Protein AF-A0A7V9GWW8-F1 (afdb_monomer)

Mean predicted aligned error: 9.25 Å

Secondary structure (DSSP, 8-state):
------EEEEETTEEEEGGGEEEEEE--SS--SS---EEEEETT-SS-EEESS-HHHHHHHTT-HHHHHHHHHHHHHHHHHHHHHHHHTTS--HHHHHHHHHHHHT-

Foldseek 3Di:
DPPPFDWFALDPPDIAGLVFFDDKAADDDPCPPDQFGIWTDGPPDPGTDTGNDHSQVSCVRSVNNVVSCVVVVVVVVVVVVVVVVCVVVVNDDPVVVVVVVVVVVVD

Solvent-accessible surface area (backbone atoms only — not comparable to full-atom values): 6299 Å² total; per-residue (Å²): 131,78,76,80,70,49,79,29,69,48,32,94,92,44,74,45,50,29,86,40,55,77,47,73,43,61,72,74,81,91,72,81,84,58,92,58,32,18,36,34,36,39,75,96,49,94,63,64,47,69,11,58,40,45,46,55,58,48,32,42,60,49,71,39,46,70,71,52,43,51,69,55,51,55,53,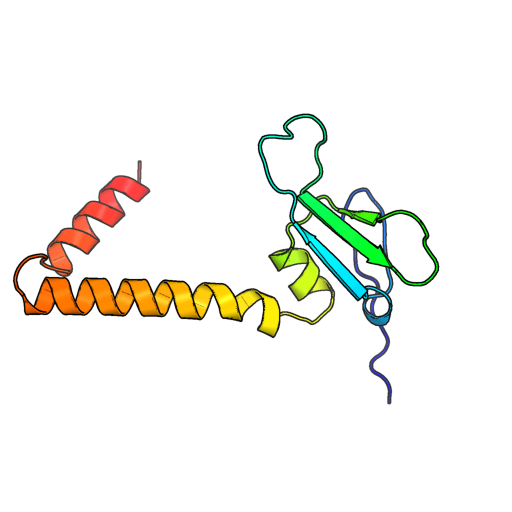51,49,53,50,50,51,51,51,51,52,36,36,76,70,70,74,44,57,69,70,59,52,53,52,53,50,53,58,62,74,74,109

Structure (mmCIF, N/CA/C/O backbone):
data_AF-A0A7V9GWW8-F1
#
_entry.id   AF-A0A7V9GWW8-F1
#
loop_
_atom_site.group_PDB
_atom_site.id
_atom_site.type_symbol
_atom_site.label_atom_id
_atom_site.label_alt_id
_atom_site.label_comp_id
_atom_site.label_asym_id
_atom_site.label_entity_id
_atom_site.label_seq_id
_atom_site.pdbx_PDB_ins_code
_atom_site.Cartn_x
_atom_site.Cartn_y
_atom_site.Cartn_z
_atom_site.occupancy
_atom_site.B_iso_or_equiv
_atom_site.auth_seq_id
_atom_site.auth_comp_id
_atom_site.auth_asym_id
_atom_site.auth_atom_id
_atom_site.pdbx_PDB_model_num
ATOM 1 N N . MET A 1 1 ? -14.871 -21.939 13.538 1.00 44.88 1 MET A N 1
ATOM 2 C CA . MET A 1 1 ? -14.082 -21.006 14.365 1.00 44.88 1 MET A CA 1
ATOM 3 C C . MET A 1 1 ? -13.868 -19.763 13.525 1.00 44.88 1 MET A C 1
ATOM 5 O O . MET A 1 1 ? -13.151 -19.846 12.538 1.00 44.88 1 MET A O 1
ATOM 9 N N . VAL A 1 2 ? -14.594 -18.677 13.804 1.00 53.31 2 VAL A N 1
ATOM 10 C CA . VAL A 1 2 ? -14.307 -17.384 13.161 1.00 53.31 2 VAL A CA 1
ATOM 11 C C . VAL A 1 2 ? -12.918 -16.990 13.663 1.00 53.31 2 VAL A C 1
ATOM 13 O O . VAL A 1 2 ? -12.724 -17.075 14.878 1.00 53.31 2 VAL A O 1
ATOM 16 N N . PRO A 1 3 ? -11.939 -16.672 12.799 1.00 55.22 3 PRO A N 1
ATOM 17 C CA . PRO A 1 3 ? -10.641 -16.222 13.286 1.00 55.22 3 PRO A CA 1
ATOM 18 C C . PRO A 1 3 ? -10.883 -15.067 14.258 1.00 55.22 3 PRO A C 1
ATOM 20 O O . PRO A 1 3 ? -11.670 -14.167 13.955 1.00 55.22 3 PRO A O 1
ATOM 23 N N . GLU A 1 4 ? -10.286 -15.136 15.451 1.00 65.75 4 GLU A N 1
ATOM 24 C CA . GLU A 1 4 ? -10.381 -14.055 16.428 1.00 65.75 4 GLU A CA 1
ATOM 25 C C . GLU A 1 4 ? -9.948 -12.766 15.733 1.00 65.75 4 GLU A C 1
ATOM 27 O O . GLU A 1 4 ? -8.797 -12.622 15.315 1.00 65.75 4 GLU A O 1
ATOM 32 N N . SER A 1 5 ? -10.901 -11.858 15.510 1.00 81.00 5 SER A N 1
ATOM 33 C CA . SER A 1 5 ? -10.602 -10.629 14.785 1.00 81.00 5 SER A CA 1
ATOM 34 C C . SER A 1 5 ? -9.597 -9.822 15.593 1.00 81.00 5 SER A C 1
ATOM 36 O O . SER A 1 5 ? -9.895 -9.360 16.700 1.00 81.00 5 SER A O 1
ATOM 38 N N . ARG A 1 6 ? -8.394 -9.678 15.037 1.00 90.44 6 ARG A N 1
ATOM 39 C CA . ARG A 1 6 ? -7.291 -8.965 15.674 1.00 90.44 6 ARG A CA 1
ATOM 40 C C . ARG A 1 6 ? -7.525 -7.459 15.673 1.00 90.44 6 ARG A C 1
ATOM 42 O O . ARG A 1 6 ? -8.106 -6.892 14.744 1.00 90.44 6 ARG A O 1
ATOM 49 N N . MET A 1 7 ? -7.002 -6.803 16.703 1.00 93.19 7 MET A N 1
ATOM 50 C CA . MET A 1 7 ? -6.872 -5.350 16.718 1.00 93.19 7 MET A CA 1
ATOM 51 C C . MET A 1 7 ? -5.715 -4.933 15.809 1.00 93.19 7 MET A C 1
ATOM 53 O O . MET A 1 7 ? -4.637 -5.527 15.839 1.00 93.19 7 MET A O 1
ATOM 57 N N . VAL A 1 8 ? -5.933 -3.889 15.021 1.00 92.06 8 VAL A N 1
ATOM 58 C CA . VAL A 1 8 ? -4.948 -3.307 14.106 1.00 92.06 8 VAL A CA 1
ATOM 59 C C . VAL A 1 8 ? -4.742 -1.854 14.485 1.00 92.06 8 VAL A C 1
ATOM 61 O O . VAL A 1 8 ? -5.689 -1.204 14.926 1.00 92.06 8 VAL A O 1
ATOM 64 N N . SER A 1 9 ? -3.527 -1.330 14.326 1.00 90.94 9 SER A N 1
ATOM 65 C CA . SER A 1 9 ? -3.256 0.087 14.576 1.00 90.94 9 SER A CA 1
ATOM 66 C C . SER A 1 9 ? -3.116 0.847 13.258 1.00 90.94 9 SER A C 1
ATOM 68 O O . SER A 1 9 ? -2.075 0.735 12.610 1.00 90.94 9 SER A O 1
ATOM 70 N N . PRO A 1 10 ? -4.099 1.681 12.869 1.00 85.94 10 PRO A N 1
ATOM 71 C CA . PRO A 1 10 ? -3.978 2.556 11.702 1.00 85.94 10 PRO A CA 1
ATOM 72 C C . PRO A 1 10 ? -2.922 3.661 11.895 1.00 85.94 10 PRO A C 1
ATOM 74 O O . PRO A 1 10 ? -2.528 4.330 10.939 1.00 85.94 10 PRO A O 1
ATOM 77 N N . GLY A 1 11 ? -2.462 3.866 13.134 1.00 87.88 11 GLY A N 1
ATOM 78 C CA . GLY A 1 11 ? -1.575 4.952 13.537 1.00 87.88 11 GLY A CA 1
ATOM 79 C C . GLY A 1 11 ? -2.220 5.883 14.562 1.00 87.88 11 GLY A C 1
ATOM 80 O O . GLY A 1 11 ? -3.354 5.673 14.990 1.00 87.88 11 GLY A O 1
ATOM 81 N N . PHE A 1 12 ? -1.480 6.916 14.972 1.00 87.06 12 PHE A N 1
ATOM 82 C CA . PHE A 1 12 ? -1.944 7.957 15.905 1.00 87.06 12 PHE A CA 1
ATOM 83 C C . PHE A 1 12 ? -2.527 7.431 17.233 1.00 87.06 12 PHE A C 1
ATOM 85 O O . PHE A 1 12 ? -3.440 8.035 17.790 1.00 87.06 12 PHE A O 1
ATOM 92 N N . GLY A 1 13 ? -2.038 6.286 17.725 1.00 89.25 13 GLY A N 1
ATOM 93 C CA . GLY A 1 13 ? -2.529 5.659 18.959 1.00 89.25 13 GLY A CA 1
ATOM 94 C C . GLY A 1 13 ? -3.936 5.054 18.859 1.00 89.25 13 GLY A C 1
ATOM 95 O O . GLY A 1 13 ? -4.487 4.633 19.873 1.00 89.25 13 GLY A O 1
ATOM 96 N N . LYS A 1 14 ? -4.523 4.999 17.657 1.00 90.44 14 LYS A N 1
ATOM 97 C CA . LYS A 1 14 ? -5.842 4.411 17.413 1.00 90.44 14 LYS A CA 1
ATOM 98 C C . LYS A 1 14 ? -5.718 2.918 17.134 1.00 90.44 14 LYS A C 1
ATOM 100 O O . LYS A 1 14 ? -4.708 2.458 16.590 1.00 90.44 14 LYS A O 1
ATOM 105 N N . TYR A 1 15 ? -6.783 2.190 17.455 1.00 90.94 15 TYR A N 1
ATOM 106 C CA . TYR A 1 15 ? -6.926 0.777 17.139 1.00 90.94 15 TYR A CA 1
ATOM 107 C C . TYR A 1 15 ? -8.328 0.496 16.606 1.00 90.94 15 TYR A C 1
ATOM 109 O O . TYR A 1 15 ? -9.305 1.053 17.102 1.00 90.94 15 TYR A O 1
ATOM 117 N N . ALA A 1 16 ? -8.418 -0.370 15.603 1.00 91.94 16 ALA A N 1
ATOM 118 C CA . ALA A 1 16 ? -9.675 -0.833 15.027 1.00 91.94 16 ALA A CA 1
ATOM 119 C C . ALA A 1 16 ? -9.681 -2.363 14.973 1.00 91.94 16 ALA A C 1
ATOM 121 O O . ALA A 1 16 ? -8.620 -2.983 14.902 1.00 91.94 16 ALA A O 1
ATOM 122 N N . ARG A 1 17 ? -10.865 -2.982 14.999 1.00 93.56 17 ARG A N 1
ATOM 123 C CA . ARG A 1 17 ? -10.979 -4.414 14.693 1.00 93.56 17 ARG A CA 1
ATOM 124 C C . ARG A 1 17 ? -10.828 -4.607 13.187 1.00 93.56 17 ARG A C 1
ATOM 126 O O . ARG A 1 17 ? -11.496 -3.906 12.428 1.00 93.56 17 ARG A O 1
ATOM 133 N N . ALA A 1 18 ? -9.973 -5.540 12.770 1.00 92.44 18 ALA A N 1
ATOM 134 C CA . ALA A 1 18 ? -9.700 -5.796 11.354 1.00 92.44 18 ALA A CA 1
ATOM 135 C C . ALA A 1 18 ? -10.979 -6.120 10.561 1.00 92.44 18 ALA A C 1
ATOM 137 O O . ALA A 1 18 ? -11.208 -5.554 9.500 1.00 92.44 18 ALA A O 1
ATOM 138 N N . ASP A 1 19 ? -11.846 -6.965 11.124 1.00 92.12 19 ASP A N 1
ATOM 139 C CA . ASP A 1 19 ? -13.120 -7.398 10.526 1.00 92.12 19 ASP A CA 1
ATOM 140 C C . ASP A 1 19 ? -14.185 -6.296 10.391 1.00 92.12 19 ASP A C 1
ATOM 142 O O . ASP A 1 19 ? -15.242 -6.550 9.824 1.00 92.12 19 ASP A O 1
ATOM 146 N N . ARG A 1 20 ? -13.940 -5.089 10.915 1.00 94.12 20 ARG A N 1
ATOM 147 C CA . ARG A 1 20 ? -14.869 -3.950 10.825 1.00 94.12 20 ARG A CA 1
ATOM 148 C C . ARG A 1 20 ? -14.385 -2.830 9.918 1.00 94.12 20 ARG A C 1
ATOM 150 O O . ARG A 1 20 ? -15.064 -1.812 9.811 1.00 94.12 20 ARG A O 1
ATOM 157 N N . VAL A 1 21 ? -13.217 -2.983 9.300 1.00 92.75 21 VAL A N 1
ATOM 158 C CA . VAL A 1 21 ? -12.706 -2.029 8.315 1.00 92.75 21 VAL A CA 1
ATOM 159 C C . VAL A 1 21 ? -13.266 -2.413 6.950 1.00 92.75 21 VAL A C 1
ATOM 161 O O . VAL A 1 21 ? -12.918 -3.461 6.415 1.00 92.75 21 VAL A O 1
ATOM 164 N N . PHE A 1 22 ? -14.129 -1.571 6.384 1.00 91.00 22 PHE A N 1
ATOM 165 C CA . PHE A 1 22 ? -14.809 -1.870 5.117 1.00 91.00 22 PHE A CA 1
ATOM 166 C C . PHE A 1 22 ? -14.183 -1.191 3.906 1.00 91.00 22 PHE A C 1
ATOM 168 O O . PHE A 1 22 ? -14.352 -1.663 2.786 1.00 91.00 22 PHE A O 1
ATOM 175 N N . ALA A 1 23 ? -13.476 -0.082 4.112 1.00 91.12 23 ALA A N 1
ATOM 176 C CA . ALA A 1 23 ? -12.792 0.609 3.033 1.00 91.12 23 ALA A CA 1
ATOM 177 C C . ALA A 1 23 ? -11.523 1.298 3.530 1.00 91.12 23 ALA A C 1
ATOM 179 O O . ALA A 1 23 ? -11.428 1.739 4.680 1.00 91.12 23 ALA A O 1
ATOM 180 N N . VAL A 1 24 ? -10.560 1.404 2.622 1.00 91.19 24 VAL A N 1
ATOM 181 C CA . VAL A 1 24 ? -9.282 2.079 2.810 1.00 91.19 24 VAL A CA 1
ATOM 182 C C . VAL A 1 24 ? -9.114 3.022 1.624 1.00 91.19 24 VAL A C 1
ATOM 184 O O . VAL A 1 24 ? -9.254 2.605 0.481 1.00 91.19 24 VAL A O 1
ATOM 187 N N . GLU A 1 25 ? -8.878 4.301 1.891 1.00 90.12 25 GLU A N 1
ATOM 188 C CA . GLU A 1 25 ? -8.754 5.334 0.863 1.00 90.12 25 GLU A CA 1
ATOM 189 C C . GLU A 1 25 ? -7.382 6.016 0.983 1.00 90.12 25 GLU A C 1
ATOM 191 O O . GLU A 1 25 ? -7.124 6.696 1.987 1.00 90.12 25 GLU A O 1
ATOM 196 N N . PRO A 1 26 ? -6.483 5.861 -0.008 1.00 88.50 26 PRO A N 1
ATOM 197 C CA . PRO A 1 26 ? -5.197 6.541 -0.011 1.00 88.50 26 PRO A CA 1
ATOM 198 C C . PRO A 1 26 ? -5.394 8.036 -0.250 1.00 88.50 26 PRO A C 1
ATOM 200 O O . PRO A 1 26 ? -6.225 8.463 -1.055 1.00 88.50 26 PRO A O 1
ATOM 203 N N . ARG A 1 27 ? -4.576 8.858 0.407 1.00 84.62 27 ARG A N 1
ATOM 204 C CA . ARG A 1 27 ? -4.557 10.300 0.153 1.00 84.62 27 ARG A CA 1
ATOM 205 C C . ARG A 1 27 ? -4.115 10.577 -1.290 1.00 84.62 27 ARG A C 1
ATOM 207 O O . ARG A 1 27 ? -3.026 10.167 -1.687 1.00 84.62 27 ARG A O 1
ATOM 214 N N . ARG A 1 28 ? -4.925 11.322 -2.050 1.00 77.88 28 ARG A N 1
ATOM 215 C CA . ARG A 1 28 ? -4.618 11.766 -3.423 1.00 77.88 28 ARG A CA 1
ATOM 216 C C . ARG A 1 28 ? -4.355 13.278 -3.474 1.00 77.88 28 ARG A C 1
ATOM 218 O O . ARG A 1 28 ? -4.986 14.033 -2.743 1.00 77.88 28 ARG A O 1
ATOM 225 N N . GLY A 1 29 ? -3.466 13.716 -4.370 1.00 70.81 29 GLY A N 1
ATOM 226 C CA . GLY A 1 29 ? -3.212 15.137 -4.665 1.00 70.81 29 GLY A CA 1
ATOM 227 C C . GLY A 1 29 ? -2.174 15.836 -3.773 1.00 70.81 29 GLY A C 1
ATOM 228 O O . GLY A 1 29 ? -1.567 15.224 -2.895 1.00 70.81 29 GLY A O 1
ATOM 229 N N . ASP A 1 30 ? -1.971 17.137 -4.018 1.00 64.12 30 ASP A N 1
ATOM 230 C CA . ASP A 1 30 ? -0.970 17.995 -3.351 1.00 64.12 30 ASP A CA 1
ATOM 231 C C . ASP A 1 30 ? -1.456 18.544 -1.993 1.00 64.12 30 ASP A C 1
ATOM 233 O O . ASP A 1 30 ? -1.104 19.645 -1.572 1.00 64.12 30 ASP A O 1
ATOM 237 N N . ASP A 1 31 ? -2.296 17.778 -1.290 1.00 62.03 31 ASP A N 1
ATOM 238 C CA . ASP A 1 31 ? -2.768 18.124 0.049 1.00 62.03 31 ASP A CA 1
ATOM 239 C C . ASP A 1 31 ? -1.633 17.912 1.067 1.00 62.03 31 ASP A C 1
ATOM 241 O O . ASP A 1 31 ? -1.484 16.875 1.729 1.00 62.03 31 ASP A O 1
ATOM 245 N N . ARG A 1 32 ? -0.743 18.905 1.133 1.00 59.25 32 ARG A N 1
ATOM 246 C CA . ARG A 1 32 ? 0.444 18.913 2.001 1.00 59.25 32 ARG A CA 1
ATOM 247 C C . ARG A 1 32 ? 0.120 19.198 3.467 1.00 59.25 32 ARG A C 1
ATOM 249 O O . ARG A 1 32 ? 1.031 19.207 4.288 1.00 59.25 32 ARG A O 1
ATOM 256 N N . SER A 1 33 ? -1.146 19.451 3.800 1.00 57.09 33 SER A N 1
ATOM 257 C CA . SER A 1 33 ? -1.504 20.164 5.026 1.00 57.09 33 SER A CA 1
ATOM 258 C C . SER A 1 33 ? -1.732 19.290 6.263 1.00 57.09 33 SER A C 1
ATOM 260 O O . SER A 1 33 ? -1.718 19.813 7.373 1.00 57.09 33 SER A O 1
ATOM 262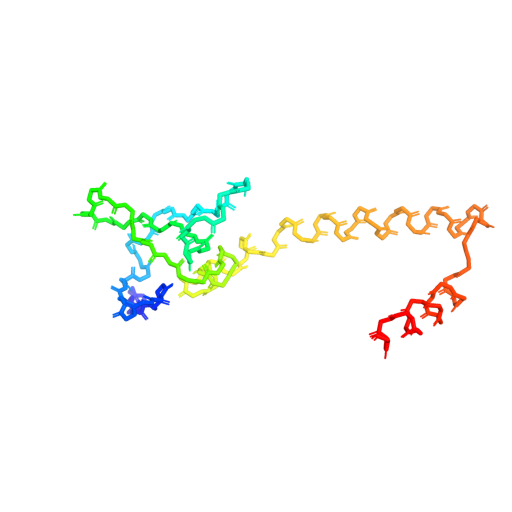 N N . VAL A 1 34 ? -1.869 17.965 6.146 1.00 57.28 34 VAL A N 1
ATOM 263 C CA . VAL A 1 34 ? -2.130 17.121 7.325 1.00 57.28 34 VAL A CA 1
ATOM 264 C C . VAL A 1 34 ? -1.394 15.784 7.199 1.00 57.28 34 VAL A C 1
ATOM 266 O O . VAL A 1 34 ? -1.494 15.109 6.175 1.00 57.28 34 VAL A O 1
ATOM 269 N N . GLY A 1 35 ? -0.639 15.406 8.238 1.00 72.00 35 GLY A N 1
ATOM 270 C CA . GLY A 1 35 ? 0.304 14.274 8.292 1.00 72.00 35 GLY A CA 1
ATOM 271 C C . GLY A 1 35 ? -0.298 12.865 8.212 1.00 72.00 35 GLY A C 1
ATOM 272 O O . GLY A 1 35 ? 0.244 11.934 8.803 1.00 72.00 35 GLY A O 1
ATOM 273 N N . TRP A 1 36 ? -1.412 12.690 7.507 1.00 76.88 36 TRP A N 1
ATOM 274 C CA . TRP A 1 36 ? -2.051 11.403 7.270 1.00 76.88 36 TRP A CA 1
ATOM 275 C C . TRP A 1 36 ? -1.742 10.869 5.876 1.00 76.88 36 TRP A C 1
ATOM 277 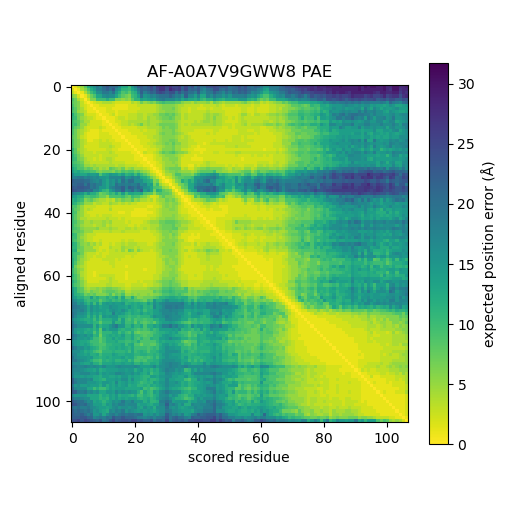O O . TRP A 1 36 ? -1.460 11.613 4.936 1.00 76.88 36 TRP A O 1
ATOM 287 N N . ARG A 1 37 ? -1.785 9.544 5.763 1.00 81.44 37 ARG A N 1
ATOM 288 C CA . ARG A 1 37 ? -1.527 8.819 4.515 1.00 81.44 37 ARG A CA 1
ATOM 289 C C . ARG A 1 37 ? -2.801 8.217 3.938 1.00 81.44 37 ARG A C 1
ATOM 291 O O . ARG A 1 37 ? -2.928 8.159 2.719 1.00 81.44 37 ARG A O 1
ATOM 298 N N . THR A 1 38 ? -3.727 7.802 4.803 1.00 88.25 38 THR A N 1
ATOM 299 C CA . THR A 1 38 ? -4.894 7.006 4.403 1.00 88.25 38 THR A CA 1
ATOM 300 C C . THR A 1 38 ? -6.090 7.278 5.321 1.00 88.25 38 THR A C 1
ATOM 302 O O . THR A 1 38 ? -5.914 7.610 6.496 1.00 88.25 38 THR A O 1
ATOM 305 N N . ARG A 1 39 ? -7.310 7.142 4.799 1.00 91.94 39 ARG A N 1
ATOM 306 C CA . ARG A 1 39 ? -8.568 7.135 5.562 1.00 91.94 39 ARG A CA 1
ATOM 307 C C . ARG A 1 39 ? -9.099 5.707 5.635 1.00 91.94 39 ARG A C 1
ATOM 309 O O . ARG A 1 39 ? -9.197 5.041 4.610 1.00 91.94 39 ARG A O 1
ATOM 316 N N . GLY A 1 40 ? -9.419 5.237 6.835 1.00 92.06 40 GLY A N 1
ATOM 317 C CA . GLY A 1 40 ? -10.059 3.942 7.064 1.00 92.06 40 GLY A CA 1
ATOM 318 C C . GLY A 1 40 ? -11.521 4.117 7.456 1.00 92.06 40 GLY A C 1
AT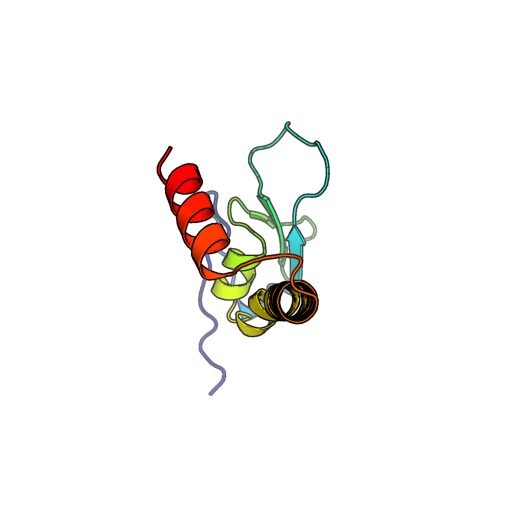OM 319 O O . GLY A 1 40 ? -11.828 4.878 8.371 1.00 92.06 40 GLY A O 1
ATOM 320 N N . TRP A 1 41 ? -12.418 3.399 6.797 1.00 94.12 41 TRP A N 1
ATOM 321 C CA . TRP A 1 41 ? -13.848 3.419 7.090 1.00 94.12 41 TRP A CA 1
ATOM 322 C C . TRP A 1 41 ? -14.197 2.216 7.957 1.00 94.12 41 TRP A C 1
ATOM 324 O O . TRP A 1 41 ? -13.973 1.073 7.552 1.00 94.12 41 TRP A O 1
ATOM 334 N N . VAL A 1 42 ? -14.702 2.480 9.162 1.00 93.75 42 VAL A N 1
ATOM 335 C CA . VAL A 1 42 ? -14.959 1.458 10.183 1.00 93.75 42 VAL A CA 1
ATOM 336 C C . VAL A 1 42 ? -16.445 1.407 10.506 1.00 93.75 42 VAL A C 1
ATOM 338 O O . VAL A 1 42 ? -17.086 2.446 10.649 1.00 93.75 42 VAL A O 1
ATOM 341 N N . GLU A 1 43 ? -16.981 0.198 10.659 1.00 94.06 43 GLU A N 1
ATOM 342 C CA . GLU A 1 43 ? -18.362 -0.029 11.082 1.00 94.06 43 GLU A CA 1
ATOM 343 C C . GLU A 1 43 ? -18.750 0.813 12.305 1.00 94.06 43 GLU A C 1
ATOM 345 O O . GLU A 1 43 ? -18.089 0.765 13.346 1.00 94.06 43 GLU A O 1
ATOM 350 N N . GLY A 1 44 ? -19.858 1.548 12.193 1.00 92.75 44 GLY A N 1
ATOM 351 C CA . GLY A 1 44 ? -20.410 2.339 13.293 1.00 92.75 44 GLY A CA 1
ATOM 352 C C . GLY A 1 44 ? -19.693 3.666 13.565 1.00 92.75 44 GLY A C 1
ATOM 353 O O . GLY A 1 44 ? -20.085 4.362 14.499 1.00 92.75 44 GLY A O 1
ATOM 354 N N . ILE A 1 45 ? -18.687 4.045 12.767 1.00 92.56 45 ILE A N 1
ATOM 355 C CA . ILE A 1 45 ? -18.037 5.360 12.840 1.00 92.56 45 ILE A CA 1
ATOM 356 C C . ILE A 1 45 ? -18.452 6.186 11.616 1.00 92.56 45 ILE A C 1
ATOM 358 O O . ILE A 1 45 ? -18.207 5.783 10.483 1.00 92.56 45 ILE A O 1
ATOM 362 N N . GLY A 1 46 ? -19.097 7.334 11.852 1.00 92.19 46 GLY A N 1
ATOM 363 C CA . GLY A 1 46 ? -19.589 8.212 10.781 1.00 92.19 46 GLY A CA 1
ATOM 364 C C . GLY A 1 46 ? -18.482 8.953 10.025 1.00 92.19 46 GLY A C 1
ATOM 365 O O . GLY A 1 46 ? -18.618 9.198 8.830 1.00 92.19 46 GLY A O 1
ATOM 366 N N . ASP A 1 47 ? -17.375 9.253 10.706 1.00 91.12 47 ASP A N 1
ATOM 367 C CA . ASP A 1 47 ? -16.203 9.910 10.128 1.00 91.12 47 ASP A CA 1
ATOM 368 C C . ASP A 1 47 ? -15.055 8.915 9.886 1.00 91.12 47 ASP A C 1
ATOM 370 O O . ASP A 1 47 ? -14.859 7.981 10.672 1.00 91.12 47 ASP A O 1
ATOM 374 N N . PRO A 1 48 ? -14.229 9.113 8.843 1.00 91.44 48 PRO A N 1
ATOM 375 C CA . PRO A 1 48 ? -13.120 8.215 8.565 1.00 91.44 48 PRO A CA 1
ATOM 376 C C . PRO A 1 48 ? -12.058 8.247 9.671 1.00 91.44 48 PRO A C 1
ATOM 378 O O . PRO A 1 48 ? -11.610 9.297 10.145 1.00 91.44 48 PRO A O 1
ATOM 381 N N . VAL A 1 49 ? -11.555 7.066 10.023 1.00 91.00 49 VAL A N 1
ATOM 382 C CA . VAL A 1 49 ? -10.398 6.909 10.899 1.00 91.00 49 VAL A CA 1
ATOM 383 C C . VAL A 1 49 ? -9.142 7.295 10.128 1.00 91.00 49 VAL A C 1
ATOM 385 O O . VAL A 1 49 ? -8.684 6.593 9.228 1.00 91.00 49 VAL A O 1
ATOM 388 N N . ILE A 1 50 ? -8.562 8.428 10.507 1.00 90.50 50 ILE A N 1
ATOM 389 C CA . ILE A 1 50 ? -7.304 8.908 9.937 1.00 90.50 50 ILE A CA 1
ATOM 390 C C . ILE A 1 50 ? -6.146 7.979 10.320 1.00 90.50 50 ILE A C 1
ATOM 392 O O . ILE A 1 50 ? -5.908 7.737 11.507 1.00 90.50 50 ILE A O 1
ATOM 396 N N . ALA A 1 51 ? -5.413 7.509 9.312 1.00 88.94 51 ALA A N 1
ATOM 397 C CA . ALA A 1 51 ? -4.279 6.607 9.442 1.00 88.94 51 ALA A CA 1
ATOM 398 C C . ALA A 1 51 ? -2.968 7.286 9.012 1.00 88.94 51 ALA A C 1
ATOM 400 O O . ALA A 1 51 ? -2.904 8.014 8.013 1.00 88.94 51 ALA A O 1
ATOM 401 N N . SER A 1 52 ? -1.897 7.025 9.763 1.00 88.38 52 SER A N 1
ATOM 402 C CA . SER A 1 52 ? -0.535 7.435 9.389 1.00 88.38 52 SER A CA 1
ATOM 403 C C . SER A 1 52 ? 0.131 6.422 8.455 1.00 88.38 52 SER A C 1
ATOM 405 O O . SER A 1 52 ? 1.152 6.728 7.841 1.00 88.38 52 SER A O 1
ATOM 407 N N . ARG A 1 53 ? -0.435 5.215 8.358 1.00 86.50 53 ARG A N 1
ATOM 408 C CA . ARG A 1 53 ? 0.035 4.122 7.503 1.00 86.50 53 ARG A CA 1
ATOM 409 C C . ARG A 1 53 ? -0.497 4.268 6.087 1.00 86.50 53 ARG A C 1
ATOM 411 O O . ARG A 1 53 ? -1.574 4.825 5.895 1.00 86.50 53 ARG A O 1
ATOM 418 N N . THR A 1 54 ? 0.259 3.781 5.108 1.00 88.81 54 THR A N 1
ATOM 419 C CA . THR A 1 54 ? -0.173 3.721 3.705 1.00 88.81 54 THR A CA 1
ATOM 420 C C . THR A 1 54 ? -1.304 2.713 3.527 1.00 88.81 54 THR A C 1
ATOM 422 O O . THR A 1 54 ? -1.434 1.787 4.326 1.00 88.81 54 THR A O 1
ATOM 425 N N . GLU A 1 55 ? -2.075 2.855 2.449 1.00 88.94 55 GLU A N 1
ATOM 426 C CA . GLU A 1 55 ? -3.110 1.892 2.057 1.00 88.94 55 GLU A CA 1
ATOM 427 C C . GLU A 1 55 ? -2.568 0.460 2.040 1.00 88.94 55 GLU A C 1
ATOM 429 O O . GLU A 1 55 ? -3.135 -0.408 2.693 1.00 88.94 55 GLU A O 1
ATOM 434 N N . ARG A 1 56 ? -1.413 0.232 1.402 1.00 88.19 56 ARG A N 1
ATOM 435 C CA . ARG A 1 56 ? -0.768 -1.087 1.325 1.00 88.19 56 ARG A CA 1
ATOM 436 C C . ARG A 1 56 ? -0.504 -1.698 2.705 1.00 88.19 56 ARG A C 1
ATOM 438 O O . ARG A 1 56 ? -0.849 -2.851 2.950 1.00 88.19 56 ARG A O 1
ATOM 445 N N . THR A 1 57 ? 0.098 -0.930 3.617 1.00 89.44 57 THR A N 1
ATOM 446 C CA . THR A 1 57 ? 0.376 -1.405 4.980 1.00 89.44 57 THR A CA 1
ATOM 447 C C . THR A 1 57 ? -0.918 -1.636 5.753 1.00 89.44 57 THR A C 1
ATOM 449 O O . THR A 1 57 ? -1.030 -2.635 6.450 1.00 89.44 57 THR A O 1
ATOM 452 N N . THR A 1 58 ? -1.913 -0.759 5.606 1.00 90.50 58 THR A N 1
ATOM 453 C CA . THR A 1 58 ? -3.222 -0.933 6.240 1.00 90.50 58 THR A CA 1
ATOM 454 C C . THR A 1 58 ? -3.939 -2.187 5.735 1.00 90.50 58 THR A C 1
ATOM 456 O O . THR A 1 58 ? -4.447 -2.939 6.560 1.00 90.50 58 THR A O 1
ATOM 459 N N . LEU A 1 59 ? -3.939 -2.453 4.425 1.00 90.38 59 LEU A N 1
ATOM 460 C CA . LEU A 1 59 ? -4.524 -3.657 3.822 1.00 90.38 59 LEU A CA 1
ATOM 461 C C . LEU A 1 59 ? -3.855 -4.930 4.352 1.00 90.38 59 LEU A C 1
ATOM 463 O O . LEU A 1 59 ? -4.538 -5.856 4.786 1.00 90.38 59 LEU A O 1
ATOM 467 N N . HIS A 1 60 ? -2.525 -4.947 4.422 1.00 89.50 60 HIS A N 1
ATOM 468 C CA . HIS A 1 60 ? -1.782 -6.038 5.052 1.00 89.50 60 HIS A CA 1
ATOM 469 C C . HIS A 1 60 ? -2.143 -6.192 6.545 1.00 89.50 60 HIS A C 1
ATOM 471 O O . HIS A 1 60 ? -2.393 -7.292 7.044 1.00 89.50 60 HIS A O 1
ATOM 477 N N . ASP A 1 61 ? -2.241 -5.079 7.273 1.00 88.88 61 ASP A N 1
ATOM 478 C CA . ASP A 1 61 ? -2.605 -5.064 8.689 1.00 88.88 61 ASP A CA 1
ATOM 479 C C . ASP A 1 61 ? -4.044 -5.542 8.942 1.00 88.88 61 ASP A C 1
ATOM 481 O O . ASP A 1 61 ? -4.303 -6.023 10.035 1.00 88.88 61 ASP A O 1
ATOM 485 N N . ILE A 1 62 ? -4.962 -5.503 7.973 1.00 91.25 62 ILE A N 1
ATOM 486 C CA . ILE A 1 62 ? -6.317 -6.079 8.112 1.00 91.25 62 ILE A CA 1
ATOM 487 C C . ILE A 1 62 ? -6.459 -7.480 7.496 1.00 91.25 62 ILE A C 1
ATOM 489 O O . ILE A 1 62 ? -7.550 -8.043 7.502 1.00 91.25 62 ILE A O 1
ATOM 493 N N . GLY A 1 63 ? -5.365 -8.077 7.008 1.00 89.44 63 GLY A N 1
ATOM 494 C CA . GLY A 1 63 ? -5.364 -9.422 6.415 1.00 89.44 63 GLY A CA 1
ATOM 495 C C . GLY A 1 63 ? -5.802 -9.475 4.948 1.00 89.44 63 GLY A C 1
ATOM 496 O O . GLY A 1 63 ? -6.176 -10.538 4.465 1.00 89.44 63 GLY A O 1
ATOM 497 N N . GLN A 1 64 ? -5.762 -8.340 4.248 1.00 88.44 64 GLN A N 1
ATOM 498 C CA . GLN A 1 64 ? -6.058 -8.192 2.819 1.00 88.44 64 GLN A CA 1
ATOM 499 C C . GLN A 1 64 ? -4.771 -8.027 1.992 1.00 88.44 64 GLN A C 1
ATOM 501 O O . GLN A 1 64 ? -4.718 -7.231 1.055 1.00 88.44 64 GLN A O 1
ATOM 506 N N . GLN A 1 65 ? -3.704 -8.747 2.357 1.00 82.00 65 GLN A N 1
ATOM 507 C CA . GLN A 1 65 ? -2.401 -8.646 1.685 1.00 82.00 65 GLN A CA 1
ATOM 508 C C . GLN A 1 65 ? -2.458 -8.962 0.182 1.00 82.00 65 GLN A C 1
ATOM 510 O O . GLN A 1 65 ? -1.767 -8.309 -0.592 1.00 82.00 65 GLN A O 1
ATOM 515 N N . ASP A 1 66 ? -3.340 -9.865 -0.250 1.00 79.62 66 ASP A N 1
ATOM 516 C CA . ASP A 1 66 ? -3.443 -10.235 -1.666 1.00 79.62 66 ASP A CA 1
ATOM 517 C C . ASP A 1 66 ? -3.897 -9.039 -2.525 1.00 79.62 66 ASP A C 1
ATOM 519 O O . ASP A 1 66 ? -3.377 -8.815 -3.613 1.00 79.62 66 ASP A O 1
ATOM 523 N N . LEU A 1 67 ? -4.795 -8.192 -2.005 1.00 74.81 67 LEU A N 1
ATOM 524 C CA . LEU A 1 67 ? -5.251 -6.972 -2.688 1.00 74.81 67 LEU A CA 1
ATOM 525 C C . LEU A 1 67 ? -4.165 -5.892 -2.761 1.00 74.81 67 LEU A C 1
ATOM 527 O O . LEU A 1 67 ? -4.148 -5.092 -3.694 1.00 74.81 67 LEU A O 1
ATOM 531 N N . ALA A 1 68 ? -3.258 -5.865 -1.784 1.00 70.69 68 ALA A N 1
ATOM 532 C CA . ALA A 1 68 ? -2.136 -4.935 -1.768 1.00 70.69 68 ALA A CA 1
ATOM 533 C C . ALA A 1 68 ? -1.113 -5.229 -2.880 1.00 70.69 68 ALA A C 1
ATOM 535 O O . ALA A 1 68 ? -0.394 -4.313 -3.287 1.00 70.69 68 ALA A O 1
ATOM 536 N N . ASP A 1 69 ? -1.043 -6.472 -3.363 1.00 70.88 69 ASP A N 1
ATOM 537 C CA . ASP A 1 69 ? -0.034 -6.930 -4.322 1.00 70.88 69 ASP A CA 1
ATOM 538 C C . ASP A 1 69 ? -0.504 -6.910 -5.781 1.00 70.88 69 ASP A C 1
ATOM 540 O O . ASP A 1 69 ? 0.323 -6.708 -6.669 1.00 70.88 69 ASP A O 1
ATOM 544 N N . VAL A 1 70 ? -1.809 -7.030 -6.042 1.00 64.38 70 VAL A N 1
ATOM 545 C CA . VAL A 1 70 ? -2.362 -7.145 -7.408 1.00 64.38 70 VAL A CA 1
ATOM 546 C C . VAL A 1 70 ? -1.966 -5.988 -8.345 1.00 64.38 70 VAL A C 1
ATOM 548 O O . VAL A 1 70 ? -1.422 -6.278 -9.410 1.00 64.38 70 VAL A O 1
ATOM 551 N N . PRO A 1 71 ? -2.130 -4.694 -7.987 1.00 68.62 71 PRO A N 1
ATOM 552 C CA . PRO A 1 71 ? -1.791 -3.602 -8.908 1.00 68.62 71 PRO A CA 1
ATOM 553 C C . PRO A 1 71 ? -0.294 -3.551 -9.243 1.00 68.62 71 PRO A C 1
ATOM 555 O O . PRO A 1 71 ? 0.094 -3.227 -10.362 1.00 68.62 71 PRO A O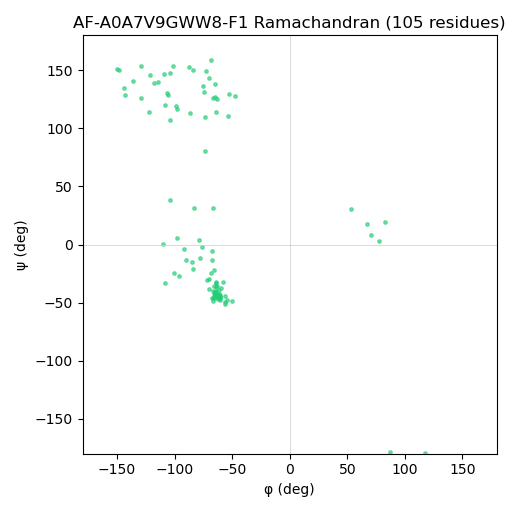 1
ATOM 558 N N . LEU A 1 72 ? 0.556 -3.918 -8.280 1.00 77.19 72 LEU A N 1
ATOM 559 C CA . LEU A 1 72 ? 2.005 -3.926 -8.456 1.00 77.19 72 LEU A CA 1
ATOM 560 C C . LEU A 1 72 ? 2.446 -5.043 -9.406 1.00 77.19 72 LEU A C 1
ATOM 562 O O . LEU A 1 72 ? 3.366 -4.843 -10.195 1.00 77.19 72 LEU A O 1
ATOM 566 N N . VAL A 1 73 ? 1.809 -6.214 -9.339 1.00 79.75 73 VAL A N 1
ATOM 567 C CA . VAL A 1 73 ? 2.153 -7.348 -10.207 1.00 79.75 73 VAL A CA 1
ATOM 568 C C . VAL A 1 73 ? 1.868 -7.019 -11.670 1.00 79.75 73 VAL A C 1
ATOM 570 O O . VAL A 1 73 ? 2.732 -7.262 -12.511 1.00 79.75 73 VAL A O 1
ATOM 573 N N . ASP A 1 74 ? 0.718 -6.415 -11.974 1.00 78.12 74 ASP A N 1
ATOM 574 C CA . ASP A 1 74 ? 0.361 -6.036 -13.346 1.00 78.12 74 ASP A CA 1
ATOM 575 C C . ASP A 1 74 ? 1.291 -4.948 -13.905 1.00 78.12 74 ASP A C 1
ATOM 577 O O . ASP A 1 74 ? 1.761 -5.050 -15.041 1.00 78.12 74 ASP A O 1
ATOM 581 N N . GLU A 1 75 ? 1.625 -3.932 -13.102 1.00 83.62 75 GLU A N 1
ATOM 582 C CA . GLU A 1 75 ? 2.582 -2.888 -13.489 1.00 83.62 75 GLU A CA 1
ATOM 583 C C . GLU A 1 75 ? 3.985 -3.460 -13.741 1.00 83.62 75 GLU A C 1
ATOM 585 O O . GLU A 1 75 ? 4.623 -3.147 -14.752 1.00 83.62 75 GLU A O 1
ATOM 590 N N . VAL A 1 76 ? 4.462 -4.341 -12.854 1.00 91.25 76 VAL A N 1
ATOM 591 C CA . VAL A 1 76 ? 5.760 -5.014 -12.999 1.00 91.25 76 VAL A CA 1
ATOM 592 C C . VAL A 1 76 ? 5.768 -5.917 -14.229 1.00 91.25 76 VAL A C 1
ATOM 594 O O . VAL A 1 76 ? 6.759 -5.937 -14.959 1.00 91.25 76 VAL A O 1
ATOM 597 N N . LEU A 1 77 ? 4.673 -6.630 -14.501 1.00 92.69 77 LEU A N 1
ATOM 598 C CA . LEU A 1 77 ? 4.546 -7.471 -15.686 1.00 92.69 77 LEU A CA 1
ATOM 599 C C . LEU A 1 77 ? 4.558 -6.630 -16.970 1.00 92.69 77 LEU A C 1
ATOM 601 O O . LEU A 1 77 ? 5.250 -6.981 -17.927 1.00 92.69 77 LEU A O 1
ATOM 605 N N . GLY A 1 78 ? 3.864 -5.489 -16.974 1.00 93.62 78 GLY A N 1
ATOM 606 C CA . GLY A 1 78 ? 3.893 -4.527 -18.075 1.00 93.62 78 GLY A CA 1
ATOM 607 C C . GLY A 1 78 ? 5.299 -3.977 -18.334 1.00 93.62 78 GLY A C 1
ATOM 608 O O . GLY A 1 78 ? 5.763 -3.963 -19.478 1.00 93.62 78 GLY A O 1
ATOM 609 N N . LEU A 1 79 ? 6.019 -3.594 -17.277 1.00 93.31 79 LEU A N 1
ATOM 610 C CA . LEU A 1 79 ? 7.410 -3.152 -17.379 1.00 93.31 79 LEU A CA 1
ATOM 611 C C . LEU A 1 79 ? 8.331 -4.271 -17.888 1.00 93.31 79 LEU A C 1
ATOM 613 O O . LEU A 1 79 ? 9.165 -4.032 -18.762 1.00 93.31 79 LEU A O 1
ATOM 617 N N . ALA A 1 80 ? 8.182 -5.493 -17.375 1.00 95.38 80 ALA A N 1
ATOM 618 C CA . ALA A 1 80 ? 8.977 -6.641 -17.801 1.00 95.38 80 ALA A CA 1
ATOM 619 C C . ALA A 1 80 ? 8.761 -6.953 -19.290 1.00 95.38 80 ALA A C 1
ATOM 621 O O . ALA A 1 80 ? 9.732 -7.166 -20.018 1.00 95.38 80 ALA A O 1
ATOM 622 N N . ALA A 1 81 ? 7.512 -6.908 -19.763 1.00 96.44 81 ALA A N 1
ATOM 623 C CA . ALA A 1 81 ? 7.178 -7.087 -21.173 1.00 96.44 81 ALA A CA 1
ATOM 624 C C . ALA A 1 81 ? 7.807 -5.995 -22.055 1.00 96.44 81 ALA A C 1
ATOM 626 O O . ALA A 1 81 ? 8.385 -6.299 -23.102 1.00 96.44 81 ALA A O 1
ATOM 627 N N . LEU A 1 82 ? 7.759 -4.734 -21.612 1.00 95.50 82 LEU A N 1
ATOM 628 C CA . LEU A 1 82 ? 8.396 -3.612 -22.304 1.00 95.50 82 LEU A CA 1
ATOM 629 C C . LEU A 1 82 ? 9.918 -3.809 -22.420 1.00 95.50 82 LEU A C 1
ATOM 631 O O . LEU A 1 82 ? 10.485 -3.646 -23.502 1.00 95.50 82 LEU A O 1
ATOM 635 N N . LEU A 1 83 ? 10.581 -4.1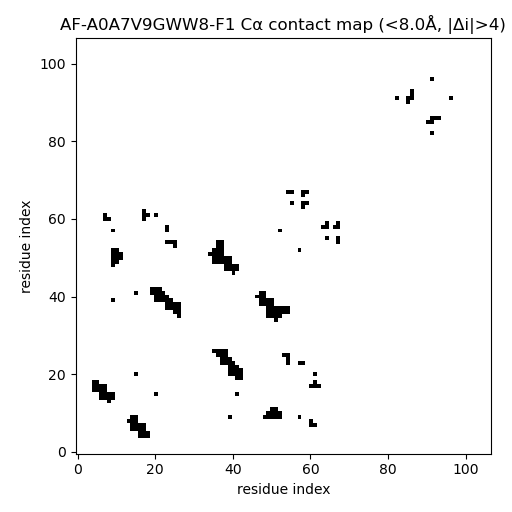82 -21.322 1.00 95.62 83 LEU A N 1
ATOM 636 C CA . LEU 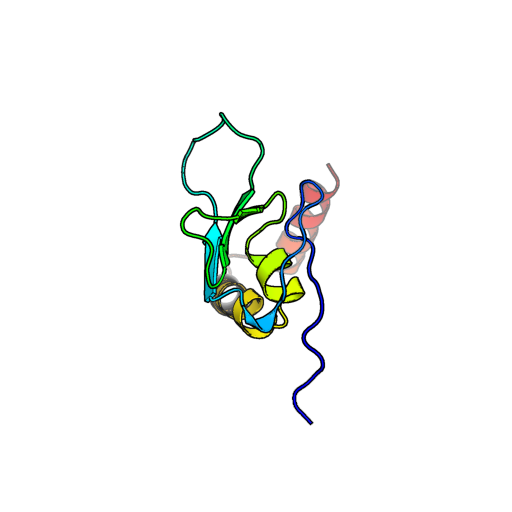A 1 83 ? 12.025 -4.421 -21.296 1.00 95.62 83 LEU A CA 1
ATOM 637 C C . LEU A 1 83 ? 12.421 -5.609 -22.177 1.00 95.62 83 LEU A C 1
ATOM 639 O O . LEU A 1 83 ? 13.393 -5.511 -22.927 1.00 95.62 83 LEU A O 1
ATOM 643 N N . ALA A 1 84 ? 11.654 -6.700 -22.139 1.00 95.44 84 ALA A N 1
ATOM 644 C CA . ALA A 1 84 ? 11.883 -7.867 -22.985 1.00 95.44 84 ALA A CA 1
ATOM 645 C C . ALA A 1 84 ? 11.773 -7.512 -24.477 1.00 95.44 84 ALA A C 1
ATOM 647 O O . ALA A 1 84 ? 12.640 -7.887 -25.266 1.00 95.44 84 ALA A O 1
ATOM 648 N N . ALA A 1 85 ? 10.759 -6.729 -24.862 1.00 96.44 85 ALA A N 1
ATOM 649 C CA . ALA A 1 85 ? 10.593 -6.264 -26.237 1.00 96.44 85 ALA A CA 1
ATOM 650 C C . ALA A 1 85 ? 11.737 -5.334 -26.681 1.00 96.44 85 ALA A C 1
ATOM 652 O O . ALA A 1 85 ? 12.238 -5.454 -27.801 1.00 96.44 85 ALA A O 1
ATOM 653 N N . ALA A 1 86 ? 12.182 -4.425 -25.808 1.00 95.62 86 ALA A N 1
ATOM 654 C CA . ALA A 1 86 ? 13.300 -3.529 -26.091 1.00 95.62 86 ALA A CA 1
ATOM 655 C C . ALA A 1 86 ? 14.627 -4.287 -26.257 1.00 95.62 86 ALA A C 1
ATOM 657 O O . ALA A 1 86 ? 15.391 -3.971 -27.171 1.00 95.62 86 ALA A O 1
ATOM 658 N N . ALA A 1 87 ? 14.874 -5.298 -25.419 1.00 96.50 87 ALA A N 1
ATOM 659 C CA . ALA A 1 87 ? 16.053 -6.154 -25.506 1.00 96.50 87 ALA A CA 1
ATOM 660 C C . ALA A 1 87 ? 16.038 -7.014 -26.776 1.00 96.50 87 ALA A C 1
ATOM 662 O O . ALA A 1 87 ? 17.019 -7.040 -27.513 1.00 96.50 87 ALA A O 1
ATOM 663 N N . TYR A 1 88 ? 14.900 -7.640 -27.097 1.00 94.94 88 TYR A N 1
ATOM 664 C CA . TYR A 1 88 ? 14.745 -8.414 -28.333 1.00 94.94 88 TYR A CA 1
ATOM 665 C C . TYR A 1 88 ? 14.974 -7.558 -29.588 1.00 94.94 88 TYR A C 1
ATOM 667 O O . TYR A 1 88 ? 15.579 -8.006 -30.556 1.00 94.94 88 TYR A O 1
ATOM 675 N N . ALA A 1 89 ? 14.535 -6.297 -29.560 1.00 96.88 89 ALA A N 1
ATOM 676 C CA . ALA A 1 89 ? 14.765 -5.338 -30.636 1.00 96.88 89 ALA A CA 1
ATOM 677 C C . ALA A 1 89 ? 16.183 -4.724 -30.643 1.00 96.88 89 ALA A C 1
ATOM 679 O O . ALA A 1 89 ? 16.432 -3.815 -31.435 1.00 96.88 89 ALA A O 1
ATOM 680 N N . GLY A 1 90 ? 17.086 -5.150 -29.750 1.00 95.25 90 GLY A N 1
ATOM 681 C CA . GLY A 1 90 ? 18.457 -4.638 -29.647 1.00 95.25 90 GLY A CA 1
ATOM 682 C C . GLY A 1 90 ? 18.560 -3.179 -29.189 1.00 95.25 90 GLY A C 1
ATOM 683 O O . GLY A 1 90 ? 19.584 -2.536 -29.403 1.00 95.25 90 GLY A O 1
ATOM 684 N N . ARG A 1 91 ? 17.502 -2.617 -28.589 1.00 94.38 91 ARG A N 1
ATOM 685 C CA . ARG A 1 91 ? 17.475 -1.214 -28.129 1.00 94.38 91 ARG A CA 1
ATOM 686 C C . ARG A 1 91 ? 18.089 -1.036 -26.744 1.00 94.38 91 ARG A C 1
ATOM 688 O O . ARG A 1 91 ? 18.432 0.084 -26.374 1.00 94.38 91 ARG A O 1
ATOM 695 N N . VAL A 1 92 ? 18.165 -2.114 -25.966 1.00 93.81 92 VAL A N 1
ATOM 696 C CA . VAL A 1 92 ? 18.658 -2.124 -24.586 1.00 93.81 92 VAL A CA 1
ATOM 697 C C . VAL A 1 92 ? 19.428 -3.414 -24.328 1.00 93.81 92 VAL A C 1
ATOM 699 O O . VAL A 1 92 ? 18.929 -4.496 -24.616 1.00 93.81 92 VAL A O 1
ATOM 702 N N . GLU A 1 93 ? 20.595 -3.291 -23.698 1.00 95.38 93 GLU A N 1
ATOM 703 C CA . GLU A 1 93 ? 21.343 -4.412 -23.125 1.00 95.38 93 GLU A CA 1
ATOM 704 C C . GLU A 1 93 ? 21.075 -4.511 -21.618 1.00 95.38 93 GLU A C 1
ATOM 706 O O . GLU A 1 93 ? 21.407 -3.601 -20.852 1.00 95.38 93 GLU A O 1
ATOM 711 N N . LEU A 1 94 ? 20.473 -5.619 -21.169 1.00 92.19 94 LEU A N 1
ATOM 712 C CA . LEU A 1 94 ? 20.029 -5.781 -19.775 1.00 92.19 94 LEU A CA 1
ATOM 713 C C . LEU A 1 94 ? 21.199 -5.774 -18.776 1.00 92.19 94 LEU A C 1
ATOM 715 O O . LEU A 1 94 ? 21.054 -5.278 -17.656 1.00 92.19 94 LEU A O 1
ATOM 719 N N . GLY A 1 95 ? 22.368 -6.279 -19.184 1.00 92.62 95 GLY A N 1
ATOM 720 C CA . GLY A 1 95 ? 23.583 -6.265 -18.365 1.00 92.62 95 GLY A CA 1
ATOM 721 C C . GLY A 1 95 ? 24.104 -4.849 -18.086 1.00 92.62 95 GLY A C 1
ATOM 722 O O . GLY A 1 95 ? 24.394 -4.523 -16.932 1.00 92.62 95 GLY A O 1
ATOM 723 N N . ASP A 1 96 ? 24.168 -3.994 -19.117 1.00 95.56 96 ASP A N 1
ATOM 724 C CA . ASP A 1 96 ? 24.580 -2.586 -18.977 1.00 95.56 96 ASP A CA 1
ATOM 725 C C . ASP A 1 96 ? 23.540 -1.790 -18.180 1.00 95.56 96 ASP A C 1
ATOM 727 O O . ASP A 1 96 ? 23.886 -1.105 -17.214 1.00 95.56 96 ASP A O 1
ATOM 731 N N . LEU A 1 97 ? 22.250 -1.955 -18.503 1.00 93.94 97 LEU A N 1
ATOM 732 C CA . LEU A 1 97 ? 21.155 -1.312 -17.772 1.00 93.94 97 LEU A CA 1
ATOM 733 C C . LEU A 1 9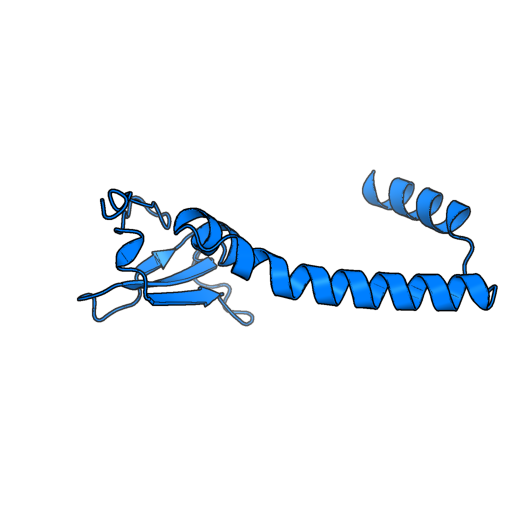7 ? 21.215 -1.630 -16.272 1.00 93.94 97 LEU A C 1
ATOM 735 O O . LEU A 1 97 ? 21.153 -0.720 -15.445 1.00 93.94 97 LEU A O 1
ATOM 739 N N . GLY A 1 98 ? 21.388 -2.905 -15.913 1.00 94.50 98 GLY A N 1
ATOM 740 C CA . GLY A 1 98 ? 21.499 -3.326 -14.517 1.00 94.50 98 GLY A CA 1
ATOM 741 C C . GLY A 1 98 ? 22.722 -2.737 -13.810 1.00 94.50 98 GLY A C 1
ATOM 742 O O . GLY A 1 98 ? 22.645 -2.383 -12.633 1.00 94.50 98 GLY A O 1
ATOM 743 N N . CYS A 1 99 ? 23.846 -2.591 -14.517 1.00 96.12 99 CYS A N 1
ATOM 744 C CA . CYS A 1 99 ? 25.050 -1.967 -13.973 1.00 96.12 99 CYS A CA 1
ATOM 745 C C . CYS A 1 99 ? 24.833 -0.472 -13.687 1.00 96.12 99 CYS A C 1
ATOM 747 O O . CYS A 1 99 ? 25.100 -0.005 -12.577 1.00 96.12 99 CYS A O 1
ATOM 749 N N . ARG A 1 100 ? 24.271 0.264 -14.654 1.00 95.19 100 ARG A N 1
ATOM 750 C CA . ARG A 1 100 ? 23.977 1.700 -14.521 1.00 95.19 100 ARG A CA 1
ATOM 751 C C . ARG A 1 100 ? 22.941 1.989 -13.442 1.00 95.19 100 ARG A C 1
ATOM 753 O O . ARG A 1 100 ? 23.140 2.902 -12.648 1.00 95.19 100 ARG A O 1
ATOM 760 N N . ALA A 1 101 ? 21.871 1.198 -13.382 1.00 94.50 101 ALA A N 1
ATOM 761 C CA . ALA A 1 101 ? 20.825 1.360 -12.377 1.00 94.50 101 ALA A CA 1
ATOM 762 C C . ALA A 1 101 ? 21.377 1.192 -10.955 1.00 94.50 101 ALA A C 1
ATOM 764 O O . ALA A 1 101 ? 21.121 2.030 -10.097 1.00 94.50 101 ALA A O 1
ATOM 765 N N . ARG A 1 102 ? 22.196 0.157 -10.709 1.00 95.19 102 ARG A N 1
ATOM 766 C CA . ARG A 1 102 ? 22.835 -0.041 -9.397 1.00 95.19 102 ARG A CA 1
ATOM 767 C C . ARG A 1 102 ? 23.749 1.112 -9.006 1.00 95.19 102 ARG A C 1
ATOM 769 O O . ARG A 1 102 ? 23.769 1.478 -7.839 1.00 95.19 102 ARG A O 1
ATOM 776 N N . ARG A 1 103 ? 24.493 1.672 -9.964 1.00 95.94 103 ARG A N 1
ATOM 777 C CA . ARG A 1 103 ? 25.345 2.838 -9.713 1.00 95.94 103 ARG A CA 1
ATOM 778 C C . ARG A 1 103 ? 24.520 4.050 -9.276 1.00 95.94 103 ARG A C 1
ATOM 780 O O . ARG A 1 103 ? 24.872 4.665 -8.286 1.00 95.94 103 ARG A O 1
ATOM 787 N N . LEU A 1 104 ? 23.421 4.340 -9.974 1.00 94.94 104 LEU A N 1
ATOM 788 C CA . LEU A 1 104 ? 22.533 5.462 -9.646 1.00 94.94 104 LEU A CA 1
ATOM 789 C C . LEU A 1 104 ? 21.812 5.294 -8.303 1.00 94.94 104 LEU A C 1
ATOM 791 O O . LEU A 1 104 ? 21.583 6.273 -7.615 1.00 94.94 104 LEU A O 1
ATOM 795 N N . LEU A 1 105 ? 21.433 4.068 -7.933 1.00 92.81 105 LEU A N 1
ATOM 796 C CA . LEU A 1 105 ? 20.736 3.790 -6.669 1.00 92.81 105 LEU A CA 1
ATOM 797 C C . LEU A 1 105 ? 21.662 3.765 -5.443 1.00 92.81 105 LEU A C 1
ATOM 799 O O . LEU A 1 105 ? 21.174 3.683 -4.318 1.00 92.81 105 LEU A O 1
ATOM 803 N N . ALA A 1 106 ? 22.978 3.753 -5.656 1.00 89.75 106 ALA A N 1
ATOM 804 C CA . ALA A 1 106 ? 23.981 3.808 -4.596 1.00 89.75 106 ALA A CA 1
ATOM 805 C C . ALA A 1 106 ? 24.425 5.248 -4.261 1.00 89.75 106 ALA A C 1
ATOM 807 O O . ALA A 1 106 ? 25.230 5.422 -3.345 1.00 89.75 106 ALA A O 1
ATOM 808 N N . GLU A 1 107 ? 23.928 6.241 -5.006 1.00 65.06 107 GLU A N 1
ATOM 809 C CA . GLU A 1 107 ? 24.105 7.686 -4.789 1.00 65.06 107 GLU A CA 1
ATOM 810 C C . GLU A 1 107 ? 22.904 8.269 -4.026 1.00 65.06 107 GLU A C 1
ATOM 812 O O . GLU A 1 107 ? 23.140 9.144 -3.161 1.00 65.06 107 GLU A O 1
#

Sequence (107 aa):
MVPESRMVSPGFGKYARADRVFAVEPRRGDDRSVGWRTRGWVEGIGDPVIASRTERTTLHDIGQQDLADVPLVDEVLGLAALLAAAAYAGRVELGDLGCRARRLLAE

Radius of gyration: 19.76 Å; Cα contacts (8 Å, |Δi|>4): 122; chains: 1; bounding box: 46×41×50 Å

Nearest PDB structures (foldseek):
  3hsa-assembly1_E  TM=5.898E-01  e=6.411E-01  Shewanella amazonensis SB2B
  3cxb-assembly2_B  TM=3.843E-01  e=3.041E+00  Homo sapiens
  2d9w-assembly1_A  TM=4.497E-01  e=4.206E+00  Homo sapiens
  8tnn-assembly1_B  TM=3.613E-01  e=7.066E+00  Human herpesvirus 4 strain B95-8
  8dg5-assembly1_K  TM=2.566E-01  e=7.54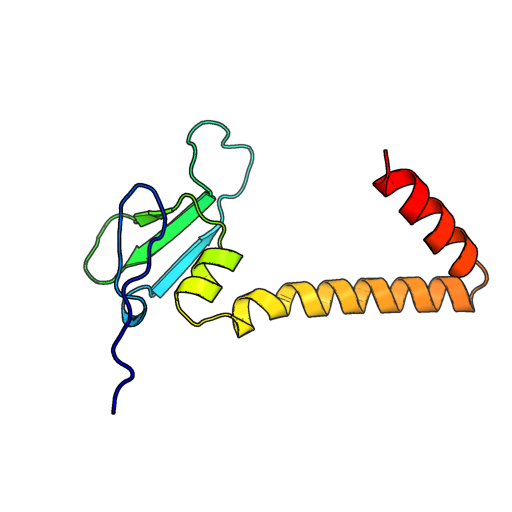0E+00  Drosophila melanogaster

pLDDT: mean 86.36, std 11.35, range [44.88, 96.88]